Protein AF-A0A4P9Z0E9-F1 (afdb_monomer)

InterPro domains:
  IPR012677 Nucleotide-binding alpha-beta plait domain superfamily [G3DSA:3.30.70.330] (1-69)
  IPR035979 RNA-binding domain superfamily [SSF54928] (20-69)

Foldseek 3Di:
DVVVVVVVVVVVVVVVVVVVVVVVCVVVVCVVVPPPVVNVVVPDDDDPPDDPPDDPVNVLVVCVVVHDD

Radius of gyration: 24.49 Å; Cα contacts (8 Å, |Δi|>4): 6; chains: 1; bounding box: 39×47×57 Å

Structure (mmCIF, N/CA/C/O backbone):
data_AF-A0A4P9Z0E9-F1
#
_entry.id   AF-A0A4P9Z0E9-F1
#
loop_
_atom_site.group_PDB
_atom_site.id
_atom_site.type_symbol
_atom_site.label_atom_id
_atom_site.label_alt_id
_atom_site.label_comp_id
_atom_site.label_asym_id
_atom_site.label_entity_id
_atom_site.label_seq_id
_atom_site.pdbx_PDB_ins_code
_atom_site.Cartn_x
_atom_site.Cartn_y
_atom_site.Cartn_z
_atom_site.occupancy
_atom_site.B_iso_or_equiv
_atom_site.auth_seq_id
_atom_site.auth_comp_id
_atom_site.auth_asym_id
_atom_site.auth_atom_id
_atom_site.pdbx_PDB_model_num
ATOM 1 N N . ILE A 1 1 ? -21.546 35.805 42.194 1.00 63.50 1 ILE A N 1
ATOM 2 C CA . ILE A 1 1 ? -20.457 35.154 41.415 1.00 63.50 1 ILE A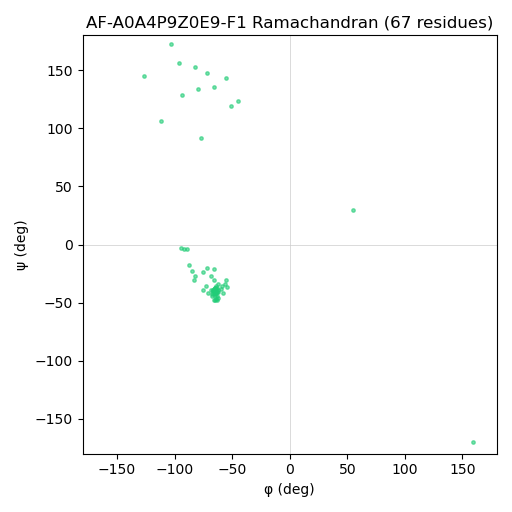 CA 1
ATOM 3 C C . ILE A 1 1 ? -20.687 33.638 41.272 1.00 63.50 1 ILE A C 1
ATOM 5 O O . ILE A 1 1 ? -20.395 33.094 40.215 1.00 63.50 1 ILE A O 1
ATOM 9 N N . GLU A 1 2 ? -21.297 32.953 42.251 1.00 72.06 2 GLU A N 1
ATOM 10 C CA . GLU A 1 2 ? -21.600 31.504 42.167 1.00 72.06 2 GLU A CA 1
ATOM 11 C C . GLU A 1 2 ? -22.491 31.082 40.991 1.00 72.06 2 GLU A C 1
ATOM 13 O O . GLU A 1 2 ? -22.255 30.033 40.401 1.00 72.06 2 GLU A O 1
ATOM 18 N N . ALA A 1 3 ? -23.470 31.902 40.596 1.00 75.69 3 ALA A N 1
ATOM 19 C CA . ALA A 1 3 ? -24.367 31.576 39.482 1.00 75.69 3 ALA A CA 1
ATOM 20 C C . ALA A 1 3 ? -23.632 31.427 38.133 1.00 75.69 3 ALA A C 1
ATOM 22 O O . ALA A 1 3 ? -23.999 30.589 37.313 1.00 75.69 3 ALA A O 1
ATOM 23 N N . MET A 1 4 ? -22.564 32.204 37.918 1.00 74.62 4 MET A N 1
ATOM 24 C CA . MET A 1 4 ? -21.723 32.097 36.721 1.00 74.62 4 MET A CA 1
ATOM 25 C C . MET A 1 4 ? -20.815 30.865 36.802 1.00 74.62 4 MET A C 1
ATOM 27 O O . MET A 1 4 ? -20.674 30.142 35.824 1.00 74.62 4 MET A O 1
ATOM 31 N N . LYS A 1 5 ? -20.283 30.568 37.996 1.00 77.94 5 LYS A N 1
ATOM 32 C CA . LYS A 1 5 ? -19.441 29.391 38.254 1.00 77.94 5 LYS A CA 1
ATOM 33 C C . LYS A 1 5 ? -20.200 28.073 38.049 1.00 77.94 5 LYS A C 1
ATOM 35 O O . LYS A 1 5 ? -19.653 27.143 37.471 1.00 77.94 5 LYS A O 1
ATOM 40 N N . ARG A 1 6 ? -21.477 28.020 38.446 1.00 83.06 6 ARG A N 1
ATOM 41 C CA . ARG A 1 6 ? -22.356 26.859 38.229 1.00 83.06 6 ARG A CA 1
ATOM 42 C C . ARG A 1 6 ? -22.667 26.626 36.746 1.00 83.06 6 ARG A C 1
ATOM 44 O O . ARG A 1 6 ? -22.605 25.491 36.296 1.00 83.06 6 ARG A O 1
ATOM 51 N N . ARG A 1 7 ? -22.923 27.697 35.982 1.00 80.81 7 ARG A N 1
ATOM 52 C CA . ARG A 1 7 ? -23.127 27.609 34.523 1.00 80.81 7 ARG A CA 1
ATOM 53 C C . ARG A 1 7 ? -21.875 27.147 33.781 1.00 80.81 7 ARG A C 1
ATOM 55 O O . ARG A 1 7 ? -21.982 26.333 32.875 1.00 80.81 7 ARG A O 1
ATOM 62 N N . VAL A 1 8 ? -20.698 27.632 34.181 1.00 82.56 8 VAL A N 1
ATOM 63 C CA . VAL A 1 8 ? -19.422 27.179 33.601 1.00 82.56 8 VAL A CA 1
ATOM 64 C C . VAL A 1 8 ? -19.187 25.698 33.903 1.00 82.56 8 VAL A C 1
ATOM 66 O O . VAL A 1 8 ? -18.834 24.955 33.000 1.00 82.56 8 VAL A O 1
ATOM 69 N N . GLN A 1 9 ? -19.472 25.241 35.125 1.00 83.38 9 GLN A N 1
ATOM 70 C CA . GLN A 1 9 ? -19.300 23.835 35.506 1.00 83.38 9 GLN A CA 1
ATOM 71 C C . GLN A 1 9 ? -20.231 22.874 34.743 1.00 83.38 9 GLN A C 1
ATOM 73 O O . GLN A 1 9 ? -19.834 21.756 34.414 1.00 83.38 9 GLN A O 1
ATOM 78 N N . GLU A 1 10 ? -21.472 23.283 34.466 1.00 83.31 10 GLU A N 1
ATOM 79 C CA . GLU A 1 10 ? -22.391 22.500 33.627 1.00 83.31 10 GLU A CA 1
ATOM 80 C C . GLU A 1 10 ? -21.909 22.457 32.172 1.00 83.31 10 GLU A C 1
ATOM 82 O O . GLU A 1 10 ? -21.825 21.375 31.593 1.00 83.31 10 GLU A O 1
ATOM 87 N N . MET A 1 11 ? -21.470 23.594 31.629 1.00 78.31 11 MET A N 1
ATOM 88 C CA . MET A 1 11 ? -20.921 23.681 30.274 1.00 78.31 11 MET A CA 1
ATOM 89 C C . MET A 1 11 ? -19.628 22.863 30.105 1.00 78.31 11 MET A C 1
ATOM 91 O O . MET A 1 11 ? -19.435 22.216 29.079 1.00 78.31 11 MET A O 1
ATOM 95 N N . GLU A 1 12 ? -18.756 22.831 31.116 1.00 79.06 12 GLU A N 1
ATOM 96 C CA . GLU A 1 12 ? -17.544 22.000 31.117 1.00 79.06 12 GLU A CA 1
ATOM 97 C C . GLU A 1 12 ? -17.870 20.500 31.121 1.00 79.06 12 GLU A C 1
ATOM 99 O O . GLU A 1 12 ? -17.199 19.727 30.436 1.00 79.06 12 GLU A O 1
ATOM 104 N N . ARG A 1 13 ? -18.920 20.071 31.837 1.00 83.19 13 ARG A N 1
ATOM 105 C CA . ARG A 1 13 ? -19.381 18.671 31.806 1.00 83.19 13 ARG A CA 1
ATOM 106 C C . ARG A 1 13 ? -19.965 18.283 30.456 1.00 83.19 13 ARG A C 1
ATOM 108 O O . ARG A 1 13 ? -19.688 17.185 29.978 1.00 83.19 13 ARG A O 1
ATOM 115 N N . GLU A 1 14 ? -20.761 19.158 29.851 1.00 79.75 14 GLU A N 1
ATOM 116 C CA . GLU A 1 14 ? -21.322 18.913 28.521 1.00 79.75 14 GLU A CA 1
ATOM 117 C C . GLU A 1 14 ? -20.220 18.857 27.458 1.00 79.75 14 GLU A C 1
ATOM 119 O O . GLU A 1 14 ? -20.208 17.938 26.640 1.00 79.75 14 GLU A O 1
ATOM 124 N N . ALA A 1 15 ? -19.230 19.753 27.530 1.00 81.62 15 ALA A N 1
ATOM 125 C CA . ALA A 1 15 ? -18.070 19.738 26.644 1.00 81.62 15 ALA A CA 1
ATOM 126 C C . ALA A 1 15 ? -17.205 18.479 26.827 1.00 81.62 15 ALA A C 1
ATOM 128 O O . ALA A 1 15 ? -16.760 17.893 25.839 1.00 81.62 15 ALA A O 1
ATOM 129 N N . ALA A 1 16 ? -16.988 18.028 28.067 1.00 85.19 16 ALA A N 1
ATOM 130 C CA . ALA A 1 16 ? -16.247 16.799 28.346 1.00 85.19 16 ALA A CA 1
ATOM 131 C C . ALA A 1 16 ? -16.959 15.566 27.773 1.00 85.19 16 ALA A C 1
ATOM 133 O O . ALA A 1 16 ? -16.325 14.741 27.117 1.00 85.19 16 ALA A O 1
ATOM 134 N N . LYS A 1 17 ? -18.282 15.480 27.949 1.00 85.19 17 LYS A N 1
ATOM 135 C CA . LYS A 1 17 ? -19.089 14.376 27.420 1.00 85.19 17 LYS A CA 1
ATOM 136 C C . LYS A 1 17 ? -19.132 14.379 25.891 1.00 85.19 17 LYS A C 1
ATOM 138 O O . LYS A 1 17 ? -19.032 13.322 25.276 1.00 85.19 17 LYS A O 1
ATOM 143 N N . LEU A 1 18 ? -19.218 15.560 25.275 1.00 81.44 18 LEU A N 1
ATOM 144 C CA . LEU A 1 18 ? -19.166 15.702 23.820 1.00 81.44 18 LEU A CA 1
ATOM 145 C C . LEU A 1 18 ? -17.793 15.303 23.262 1.00 81.44 18 LEU A C 1
ATOM 147 O O . LEU A 1 18 ? -17.723 14.648 22.228 1.00 81.44 18 LEU A O 1
ATOM 151 N N . LYS A 1 19 ? -16.706 15.645 23.964 1.00 83.38 19 LYS A N 1
ATOM 152 C CA . LYS A 1 19 ? -15.340 15.261 23.586 1.00 83.38 19 LYS A CA 1
ATOM 153 C C 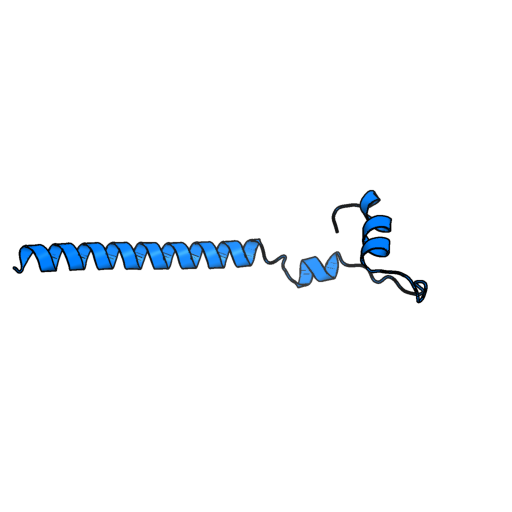. LYS A 1 19 ? -15.101 13.757 23.725 1.00 83.38 19 LYS A C 1
ATOM 155 O O . LYS A 1 19 ? -14.446 13.172 22.870 1.00 83.38 19 LYS A O 1
ATOM 160 N N . GLU A 1 20 ? -15.638 13.133 24.770 1.00 87.25 20 GLU A N 1
ATOM 161 C CA . GLU A 1 20 ? -15.579 11.679 24.957 1.00 87.25 20 GLU A CA 1
ATOM 162 C C . GLU A 1 20 ? -16.360 10.946 23.861 1.00 87.25 20 GLU A C 1
ATOM 164 O O . GLU A 1 20 ? -15.836 10.020 23.249 1.00 87.25 20 GLU A O 1
ATOM 169 N N . MET A 1 21 ? -17.564 11.420 23.534 1.00 84.25 21 MET A N 1
ATOM 170 C CA . MET A 1 21 ? -18.370 10.868 22.444 1.00 84.25 21 MET A CA 1
ATOM 171 C C . MET A 1 21 ? -17.686 11.047 21.080 1.00 84.25 21 MET A C 1
ATOM 173 O O . MET A 1 21 ? -17.667 10.120 20.280 1.00 84.25 21 MET A O 1
ATOM 177 N N . GLN A 1 22 ? -17.063 12.203 20.823 1.00 78.81 22 GLN A N 1
ATOM 178 C CA . GLN A 1 22 ? -16.252 12.406 19.617 1.00 78.81 22 GLN A CA 1
ATOM 179 C C . GLN A 1 22 ? -15.043 11.463 19.570 1.00 78.81 22 GLN A C 1
ATOM 181 O O . GLN A 1 22 ? -14.733 10.940 18.506 1.00 78.81 22 GLN A O 1
ATOM 186 N N . ALA A 1 23 ? -14.377 11.212 20.701 1.00 82.75 23 ALA A N 1
ATOM 187 C CA . ALA A 1 23 ? -13.256 10.277 20.764 1.00 82.75 23 ALA A CA 1
ATOM 188 C C . ALA A 1 23 ? -13.692 8.825 20.510 1.00 82.75 23 ALA A C 1
ATOM 190 O O . ALA A 1 23 ? -12.999 8.109 19.794 1.00 82.75 23 ALA A O 1
ATOM 191 N N . GLN A 1 24 ? -14.846 8.411 21.041 1.00 81.19 24 GLN A N 1
ATOM 192 C CA . GLN A 1 24 ? -15.419 7.085 20.790 1.00 81.19 24 GLN A CA 1
ATOM 193 C C . GLN A 1 24 ? -15.774 6.901 19.314 1.00 81.19 24 GLN A C 1
ATOM 195 O O . GLN A 1 24 ? -15.327 5.932 18.716 1.00 81.19 24 GLN A O 1
ATOM 200 N N . VAL A 1 25 ? -16.456 7.875 18.700 1.00 80.69 25 VAL A N 1
ATOM 201 C CA . 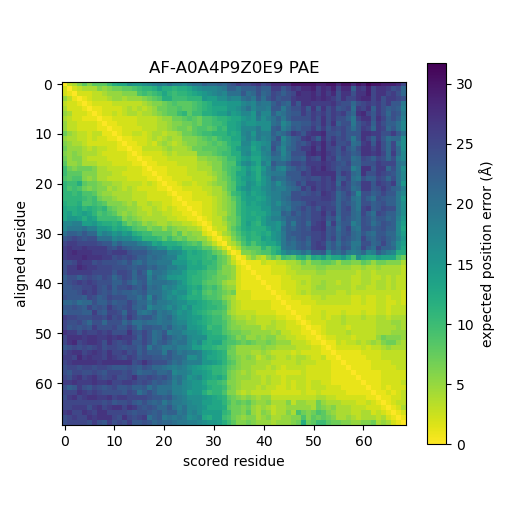VAL A 1 25 ? -16.790 7.826 17.267 1.00 80.69 25 VAL A CA 1
ATOM 202 C C . VAL A 1 25 ? -15.529 7.799 16.404 1.00 80.69 25 VAL A C 1
ATOM 204 O O . VAL A 1 25 ? -15.468 7.035 15.453 1.00 80.69 25 VAL A O 1
ATOM 207 N N . VAL A 1 26 ? -14.493 8.578 16.732 1.00 76.38 26 VAL A N 1
ATOM 208 C CA . VAL A 1 26 ? -13.214 8.525 16.000 1.00 76.38 26 VAL A CA 1
ATOM 209 C C . VAL A 1 26 ? -12.531 7.165 16.170 1.00 76.38 26 VAL A C 1
ATOM 211 O O . VAL A 1 26 ? -11.944 6.667 15.217 1.00 76.38 26 VAL A O 1
ATOM 214 N N . GLN A 1 27 ? -12.612 6.542 17.346 1.00 73.69 27 GLN A N 1
ATOM 215 C CA . GLN A 1 27 ? -12.025 5.225 17.599 1.00 73.69 27 GLN A CA 1
ATOM 216 C C . GLN A 1 27 ? -12.785 4.096 16.884 1.00 73.69 27 GLN A C 1
ATOM 218 O O . GLN A 1 27 ? -12.152 3.209 16.311 1.00 73.69 27 GLN A O 1
ATOM 223 N N . GLU A 1 28 ? -14.118 4.137 16.892 1.00 68.56 28 GLU A N 1
ATOM 224 C CA . GLU A 1 28 ? -14.976 3.202 16.154 1.00 68.56 28 GLU A CA 1
ATOM 225 C C . GLU A 1 28 ? -14.778 3.375 14.649 1.00 68.56 28 GLU A C 1
ATOM 227 O O . GLU A 1 28 ? -14.447 2.415 13.965 1.00 68.56 28 GLU A O 1
ATOM 232 N N . MET A 1 29 ? -14.809 4.611 14.149 1.00 64.56 29 MET A N 1
ATOM 233 C CA . MET A 1 29 ? -14.592 4.908 12.735 1.00 64.56 29 MET A CA 1
ATOM 234 C C . MET A 1 29 ? -13.161 4.583 12.293 1.00 64.56 29 MET A C 1
ATOM 236 O O . MET A 1 29 ? -12.960 4.191 11.155 1.00 64.56 29 MET A O 1
ATOM 240 N N . SER A 1 30 ? -12.162 4.679 13.179 1.00 58.31 30 SER A N 1
ATOM 241 C CA . SER A 1 30 ? -10.792 4.227 12.901 1.00 58.31 30 SER A CA 1
ATOM 242 C C . SER A 1 30 ? -10.640 2.704 12.948 1.00 58.31 30 SER A C 1
ATOM 244 O O . SER A 1 30 ? -9.706 2.197 12.336 1.00 58.31 30 SER A O 1
ATOM 246 N N . SER A 1 31 ? -11.519 1.989 13.657 1.00 56.22 31 SER A N 1
ATOM 247 C CA . SER A 1 31 ? -11.589 0.519 13.624 1.00 56.22 31 SER A CA 1
ATOM 248 C C . SER A 1 31 ? -12.396 0.015 12.426 1.00 56.22 31 SER A C 1
ATOM 250 O O . SER A 1 31 ? -12.122 -1.067 11.936 1.00 56.22 31 SER A O 1
ATOM 252 N N . GLU A 1 32 ? -13.351 0.803 11.923 1.00 55.75 32 GLU A N 1
ATOM 253 C CA . GLU A 1 32 ? -14.093 0.515 10.687 1.00 55.75 32 GLU A CA 1
ATOM 254 C C . GLU A 1 32 ? -13.337 0.962 9.418 1.00 55.75 32 GLU A C 1
ATOM 256 O O . GLU A 1 32 ? -13.480 0.344 8.368 1.00 55.75 32 GLU A O 1
ATOM 261 N N . MET A 1 33 ? -12.520 2.023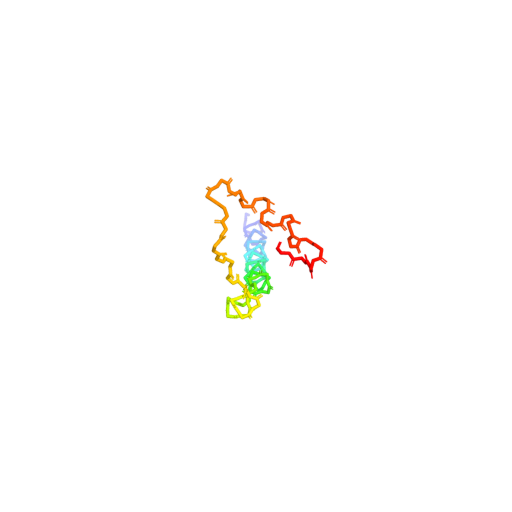 9.491 1.00 55.91 33 MET A N 1
ATOM 262 C CA . MET A 1 33 ? -11.630 2.479 8.402 1.00 55.91 33 MET A CA 1
ATOM 263 C C . MET A 1 33 ? -10.261 1.802 8.421 1.00 55.91 33 MET A C 1
ATOM 265 O O . MET A 1 33 ? -9.536 1.865 7.429 1.00 55.91 33 MET A O 1
ATOM 269 N N . GLY A 1 34 ? -9.878 1.199 9.543 1.00 56.06 34 GLY A N 1
ATOM 270 C CA . GLY A 1 34 ? -8.779 0.255 9.571 1.00 56.06 34 GLY A CA 1
ATOM 271 C C . GLY A 1 34 ? -9.311 -1.040 9.000 1.00 56.06 34 GLY A C 1
ATOM 272 O O . GLY A 1 34 ? -9.876 -1.825 9.751 1.00 56.06 34 GLY A O 1
ATOM 273 N N . GLU A 1 35 ? -9.182 -1.238 7.685 1.00 59.25 35 GLU A N 1
ATOM 274 C CA . GLU A 1 35 ? -9.410 -2.558 7.103 1.00 59.25 35 GLU A CA 1
ATOM 275 C C . GLU A 1 35 ? -8.691 -3.572 7.984 1.00 59.25 35 GLU A C 1
ATOM 277 O O . GLU A 1 35 ? -7.498 -3.405 8.271 1.00 59.25 35 GLU A O 1
ATOM 282 N N . ASP A 1 36 ? -9.447 -4.553 8.478 1.00 77.94 36 ASP A N 1
ATOM 283 C CA . ASP A 1 36 ? -8.921 -5.547 9.395 1.00 77.94 36 ASP A CA 1
ATOM 284 C C . ASP A 1 36 ? -7.649 -6.098 8.759 1.00 77.94 36 ASP A C 1
ATOM 286 O O . ASP A 1 36 ? -7.672 -6.540 7.606 1.00 77.94 36 ASP A O 1
ATOM 290 N N . LYS A 1 37 ? -6.507 -5.946 9.435 1.00 81.25 37 LYS A N 1
ATOM 291 C CA . LYS A 1 37 ? -5.204 -6.134 8.785 1.00 81.25 37 LYS A CA 1
ATOM 292 C C . LYS A 1 37 ? -5.111 -7.528 8.160 1.00 81.25 37 LYS A C 1
ATOM 294 O O . LYS A 1 37 ? -4.528 -7.689 7.094 1.00 81.25 37 LYS A O 1
ATOM 299 N N . GLU A 1 38 ? -5.744 -8.508 8.798 1.00 84.69 38 GLU A N 1
ATOM 300 C CA . GLU A 1 38 ? -5.891 -9.870 8.293 1.00 84.69 38 GLU A CA 1
ATOM 301 C C . GLU A 1 38 ? -6.741 -9.955 7.016 1.00 84.69 38 GLU A C 1
ATOM 303 O O . GLU A 1 38 ? -6.388 -10.702 6.109 1.00 84.69 38 GLU A O 1
ATOM 308 N N . GLU A 1 39 ? -7.820 -9.180 6.892 1.00 85.44 39 GLU A N 1
ATOM 309 C CA . GLU A 1 39 ? -8.652 -9.132 5.683 1.00 85.44 39 GLU A CA 1
ATOM 310 C C . GLU A 1 39 ? -7.957 -8.388 4.528 1.00 85.44 39 GLU A C 1
ATOM 312 O O . GLU A 1 39 ? -8.084 -8.781 3.363 1.00 85.44 39 GLU A O 1
ATOM 317 N N . ALA A 1 40 ? -7.195 -7.333 4.827 1.00 83.75 40 ALA A N 1
ATOM 318 C CA . ALA A 1 40 ? -6.350 -6.650 3.848 1.00 83.75 40 ALA A CA 1
ATOM 319 C C . ALA A 1 40 ? -5.221 -7.572 3.350 1.00 83.75 40 ALA A C 1
ATOM 321 O O . ALA A 1 40 ? -5.040 -7.751 2.142 1.00 83.75 40 ALA A O 1
ATOM 322 N N . ASP A 1 41 ? -4.514 -8.233 4.271 1.00 88.94 41 ASP A N 1
ATOM 323 C CA . ASP A 1 41 ? -3.447 -9.181 3.945 1.00 88.94 41 ASP A CA 1
ATOM 324 C C . ASP A 1 41 ? -4.015 -10.400 3.171 1.00 88.94 41 ASP A C 1
ATOM 326 O O . ASP A 1 41 ? -3.387 -10.872 2.223 1.00 88.94 41 ASP A O 1
ATOM 330 N N . ALA A 1 42 ? -5.238 -10.861 3.481 1.00 91.38 42 ALA A N 1
ATOM 331 C CA . ALA A 1 42 ? -5.915 -11.953 2.766 1.00 91.38 42 ALA A CA 1
ATOM 332 C C . ALA A 1 42 ? -6.324 -11.606 1.322 1.00 91.38 42 ALA A C 1
ATOM 334 O O . ALA A 1 42 ? -6.420 -12.503 0.481 1.00 91.38 42 ALA A O 1
ATOM 335 N N . ARG A 1 43 ? -6.570 -10.324 1.022 1.00 88.75 43 ARG A N 1
ATOM 336 C CA . ARG A 1 43 ? -6.911 -9.830 -0.327 1.00 88.75 43 ARG A CA 1
ATOM 337 C C . ARG A 1 43 ? -5.690 -9.334 -1.113 1.00 88.75 43 ARG A C 1
ATOM 339 O O . ARG A 1 43 ? -5.828 -8.959 -2.276 1.00 88.75 43 ARG A O 1
ATOM 346 N N . SER A 1 44 ? -4.504 -9.346 -0.505 1.00 90.56 44 SER A N 1
ATOM 347 C CA . SER A 1 44 ? -3.259 -8.869 -1.110 1.00 90.56 44 SER A CA 1
ATOM 348 C C . SER A 1 44 ? -2.600 -9.916 -2.016 1.00 90.56 44 SER A C 1
ATOM 350 O O . SER A 1 44 ? -2.726 -11.123 -1.807 1.00 90.56 44 SER A O 1
ATOM 352 N N . VAL A 1 45 ? -1.840 -9.457 -3.016 1.00 92.00 45 VAL A N 1
ATOM 353 C CA . VAL A 1 45 ? -1.090 -10.320 -3.948 1.00 92.00 45 VAL A CA 1
ATOM 354 C C . VAL A 1 45 ? 0.389 -9.936 -4.002 1.00 92.00 45 VAL A C 1
ATOM 356 O O . VAL A 1 45 ? 0.743 -8.763 -3.915 1.00 92.00 45 VAL A O 1
ATOM 359 N N . TYR A 1 46 ? 1.268 -10.929 -4.167 1.00 93.44 46 TYR A N 1
ATOM 360 C CA . TYR A 1 46 ? 2.705 -10.712 -4.350 1.00 93.44 46 TYR A CA 1
ATOM 361 C C . TYR A 1 46 ? 3.065 -10.657 -5.836 1.00 93.44 46 TYR A C 1
ATOM 363 O O . TYR A 1 46 ? 2.746 -11.579 -6.589 1.00 93.44 46 TYR A O 1
ATOM 371 N N . VAL A 1 47 ? 3.783 -9.609 -6.243 1.00 92.88 47 VAL A N 1
ATOM 372 C CA . VAL A 1 47 ? 4.258 -9.432 -7.620 1.00 92.88 47 VAL A CA 1
ATOM 373 C C . VAL A 1 47 ? 5.783 -9.561 -7.644 1.00 92.88 47 VAL A C 1
ATOM 375 O O . VAL A 1 47 ? 6.502 -8.687 -7.166 1.00 92.88 47 VAL A O 1
ATOM 378 N N . GLY A 1 48 ? 6.270 -10.687 -8.170 1.00 95.25 48 GLY A N 1
ATOM 379 C CA . GLY A 1 48 ? 7.696 -10.985 -8.334 1.00 95.25 48 GLY A CA 1
ATOM 380 C C . GLY 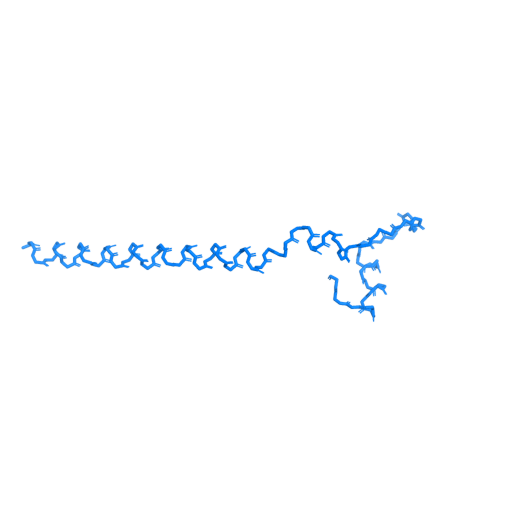A 1 48 ? 8.177 -10.809 -9.774 1.00 95.25 48 GLY A C 1
ATOM 381 O O . GLY A 1 48 ? 7.376 -10.611 -10.685 1.00 95.25 48 GLY A O 1
ATOM 382 N N . ASN A 1 49 ? 9.495 -10.913 -9.980 1.00 94.94 49 ASN A N 1
ATOM 383 C CA . ASN A 1 49 ? 10.139 -10.828 -11.301 1.00 94.94 49 ASN A CA 1
ATOM 384 C C . ASN A 1 49 ? 9.795 -9.542 -12.078 1.00 94.94 49 ASN A C 1
ATOM 386 O O . ASN A 1 49 ? 9.772 -9.541 -13.308 1.00 94.94 49 ASN A O 1
ATOM 390 N N . VAL A 1 50 ? 9.529 -8.456 -11.351 1.00 93.81 50 VAL A N 1
ATOM 391 C CA . VAL A 1 50 ? 9.301 -7.130 -11.924 1.00 93.81 50 VAL A CA 1
ATOM 392 C C . VAL A 1 50 ? 10.630 -6.571 -12.436 1.00 93.81 50 VAL A C 1
ATOM 394 O O . VAL A 1 50 ? 11.691 -6.869 -11.884 1.00 93.81 50 VAL A O 1
ATOM 397 N N . ASP A 1 51 ? 10.571 -5.783 -13.508 1.00 95.44 51 ASP A N 1
ATOM 398 C CA . ASP A 1 51 ? 11.732 -5.068 -14.029 1.00 95.44 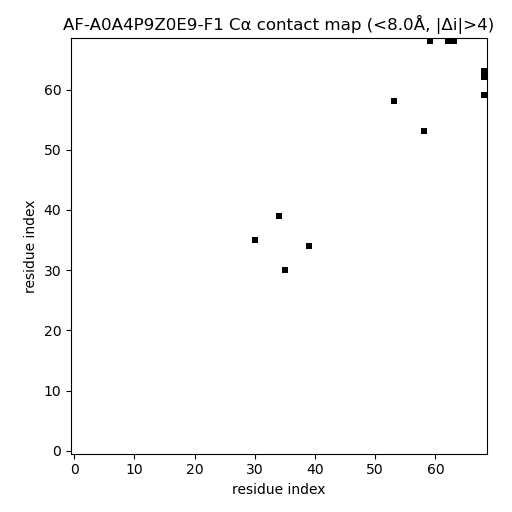51 ASP A CA 1
ATOM 399 C C . ASP A 1 51 ? 12.385 -4.188 -12.945 1.00 95.44 51 ASP A C 1
ATOM 401 O O . ASP A 1 51 ? 11.699 -3.587 -12.118 1.00 95.44 51 ASP A O 1
ATOM 405 N N . TYR A 1 52 ? 13.717 -4.096 -12.949 1.00 92.38 52 TYR A N 1
ATOM 406 C CA . TYR A 1 52 ? 14.469 -3.333 -11.945 1.00 92.38 52 TYR A CA 1
ATOM 407 C C . TYR A 1 52 ? 14.221 -1.818 -12.003 1.00 92.38 52 TYR A C 1
ATOM 409 O O . TYR A 1 52 ? 14.499 -1.128 -11.023 1.00 92.38 52 TYR A O 1
ATOM 417 N N . GLY A 1 53 ? 13.751 -1.298 -13.139 1.00 95.12 53 GLY A N 1
ATOM 418 C CA . GLY A 1 53 ? 13.388 0.104 -13.318 1.00 95.12 53 GLY A CA 1
ATOM 419 C C . GLY A 1 53 ? 11.922 0.418 -13.021 1.00 95.12 53 GLY A C 1
ATOM 420 O O . GLY A 1 53 ? 11.558 1.588 -13.090 1.00 95.12 53 GLY A O 1
ATOM 421 N N . ALA A 1 54 ? 11.095 -0.586 -12.710 1.00 94.69 54 ALA A N 1
ATOM 422 C CA . ALA A 1 54 ? 9.666 -0.380 -12.509 1.00 94.69 54 ALA A CA 1
ATOM 423 C C . ALA A 1 54 ? 9.382 0.482 -11.275 1.00 94.69 54 ALA A C 1
ATOM 425 O O . ALA A 1 54 ? 9.943 0.255 -10.196 1.00 94.69 54 ALA A O 1
ATOM 426 N N . THR A 1 55 ? 8.467 1.439 -11.421 1.00 93.94 55 THR A N 1
ATOM 427 C CA . THR A 1 55 ? 8.030 2.284 -10.305 1.00 93.94 55 THR A CA 1
ATOM 428 C C . THR A 1 55 ? 6.743 1.754 -9.661 1.00 93.94 55 THR A C 1
ATOM 430 O O . THR A 1 55 ? 5.960 1.048 -10.306 1.00 93.94 55 THR A O 1
ATOM 433 N N . PRO A 1 56 ? 6.477 2.083 -8.382 1.00 89.50 56 PRO A N 1
ATOM 434 C CA . PRO A 1 56 ? 5.230 1.702 -7.719 1.00 89.50 56 PRO A CA 1
ATOM 435 C C . PRO A 1 56 ? 3.978 2.157 -8.480 1.00 89.50 56 PRO A C 1
ATOM 437 O O . PRO A 1 56 ? 2.992 1.425 -8.543 1.00 89.50 56 PRO A O 1
ATOM 440 N N . GLU A 1 57 ? 4.028 3.339 -9.097 1.00 93.00 57 GLU A N 1
ATOM 441 C CA . GLU A 1 57 ? 2.918 3.910 -9.861 1.00 93.00 57 GLU A CA 1
ATOM 442 C C . GLU A 1 57 ? 2.623 3.102 -11.127 1.00 93.00 57 GLU A C 1
ATOM 444 O O . GLU A 1 57 ? 1.457 2.896 -11.462 1.00 93.00 57 GLU A O 1
ATOM 449 N N . GLU A 1 58 ? 3.656 2.613 -11.819 1.00 92.81 58 GLU A N 1
ATOM 450 C CA . GLU A 1 58 ? 3.497 1.762 -13.003 1.00 92.81 58 GLU A CA 1
ATOM 451 C C . GLU A 1 58 ? 2.851 0.424 -12.641 1.00 92.81 58 GLU A C 1
ATOM 453 O O . GLU A 1 58 ? 1.939 -0.034 -13.335 1.00 92.81 58 GLU A O 1
ATOM 458 N N . VAL A 1 59 ? 3.275 -0.179 -11.524 1.00 91.69 59 VAL A N 1
ATOM 459 C CA . VAL A 1 59 ? 2.683 -1.424 -11.018 1.00 91.69 59 VAL A CA 1
ATOM 460 C C . VAL A 1 59 ? 1.222 -1.192 -10.634 1.00 91.69 59 VAL A C 1
ATOM 462 O O . VAL A 1 59 ? 0.355 -1.950 -11.063 1.00 91.69 59 VAL A O 1
ATOM 465 N N . GLN A 1 60 ? 0.911 -0.119 -9.903 1.00 90.38 60 GLN A N 1
ATOM 466 C CA . GLN A 1 60 ? -0.468 0.196 -9.530 1.00 90.38 60 GLN A CA 1
ATOM 467 C C . GLN A 1 60 ? -1.342 0.455 -10.766 1.00 90.38 60 GLN A C 1
ATOM 469 O O . GLN A 1 60 ? -2.428 -0.114 -10.878 1.00 90.38 60 GLN A O 1
ATOM 474 N N . ALA A 1 61 ? -0.861 1.255 -11.724 1.00 91.88 61 ALA A N 1
ATOM 475 C CA . ALA A 1 61 ? -1.569 1.557 -12.967 1.00 91.88 61 ALA A CA 1
ATOM 476 C C . ALA A 1 61 ? -1.863 0.297 -13.794 1.00 91.88 61 ALA A C 1
ATOM 478 O O . ALA A 1 61 ? -2.950 0.175 -14.359 1.00 91.88 61 ALA A O 1
ATOM 479 N N . HIS A 1 62 ? -0.937 -0.664 -13.830 1.00 92.19 62 HIS A N 1
ATOM 480 C CA . HIS A 1 62 ? -1.132 -1.933 -14.529 1.00 92.19 62 HIS A CA 1
ATOM 481 C C . HIS A 1 62 ? -2.355 -2.703 -14.006 1.00 92.19 62 HIS A C 1
ATOM 483 O O . HIS A 1 62 ? -3.155 -3.221 -14.789 1.00 92.19 62 HIS A O 1
ATOM 489 N N . PHE A 1 63 ? -2.540 -2.727 -12.685 1.00 92.94 63 PHE A N 1
ATOM 490 C CA . PHE A 1 63 ? -3.629 -3.459 -12.043 1.00 92.94 63 PHE A CA 1
ATOM 491 C C . PHE A 1 63 ? -4.927 -2.642 -11.883 1.00 92.94 63 PHE A C 1
ATOM 493 O O . PHE A 1 63 ? -5.941 -3.220 -11.496 1.00 92.94 63 PHE A O 1
ATOM 500 N N . GLN A 1 64 ? -4.967 -1.348 -12.238 1.00 91.44 64 GLN A N 1
ATOM 501 C CA . GLN A 1 64 ? -6.182 -0.510 -12.127 1.00 91.44 64 GLN A CA 1
ATOM 502 C C . GLN A 1 64 ? -7.399 -1.093 -12.859 1.00 91.44 64 GLN A C 1
ATOM 504 O O . GLN A 1 64 ? -8.539 -0.886 -12.449 1.00 91.44 64 GLN A O 1
ATOM 509 N N . SER A 1 65 ? -7.175 -1.827 -13.953 1.00 91.38 65 SER A N 1
ATOM 510 C CA . SER A 1 65 ? -8.259 -2.486 -14.693 1.00 91.38 65 SER A CA 1
ATOM 511 C C . SER A 1 65 ? -8.865 -3.687 -13.955 1.00 91.38 65 SER A C 1
ATOM 513 O O . SER A 1 65 ? -9.990 -4.084 -14.253 1.00 91.38 65 SER A O 1
ATOM 515 N N . CYS A 1 66 ? -8.137 -4.262 -12.995 1.00 89.62 66 CYS A N 1
ATOM 516 C CA . CYS A 1 66 ?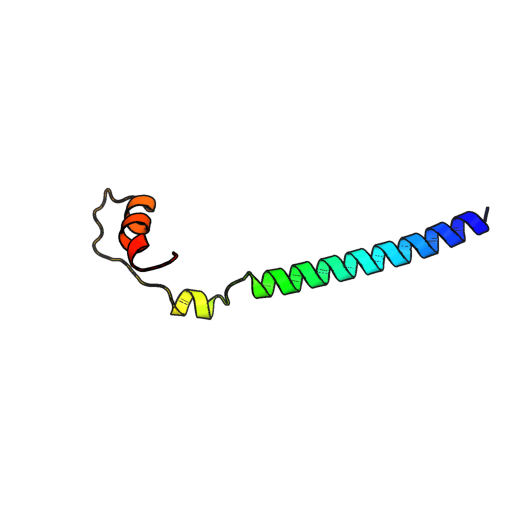 -8.567 -5.415 -12.211 1.00 89.62 66 CYS A CA 1
ATOM 517 C C . CYS A 1 66 ? -9.426 -5.017 -11.001 1.00 89.62 66 CYS A C 1
ATOM 519 O O . CYS A 1 66 ? -10.207 -5.840 -10.526 1.00 89.62 66 CYS A O 1
ATOM 521 N N . GLY A 1 67 ? -9.312 -3.778 -10.512 1.00 86.69 67 GLY A N 1
ATOM 522 C CA . GLY A 1 67 ? -10.079 -3.284 -9.371 1.00 86.69 67 GLY A CA 1
ATOM 523 C C . GLY A 1 67 ? -9.445 -2.067 -8.702 1.00 86.69 67 GLY A C 1
ATOM 524 O O . GLY A 1 67 ? -8.502 -1.468 -9.216 1.00 86.69 67 GLY A O 1
ATOM 525 N N . THR A 1 68 ? -9.986 -1.698 -7.542 1.00 82.62 68 THR A N 1
ATOM 526 C CA . THR A 1 68 ? -9.398 -0.675 -6.669 1.00 82.62 68 THR A CA 1
ATOM 527 C C . THR A 1 68 ? -8.248 -1.285 -5.868 1.00 82.62 68 THR A C 1
ATOM 529 O O . THR A 1 68 ? -8.398 -2.385 -5.339 1.00 82.62 68 THR A O 1
ATOM 532 N N . ILE A 1 69 ? -7.117 -0.575 -5.824 1.00 82.12 69 ILE A N 1
ATOM 533 C CA . ILE A 1 69 ? -5.850 -0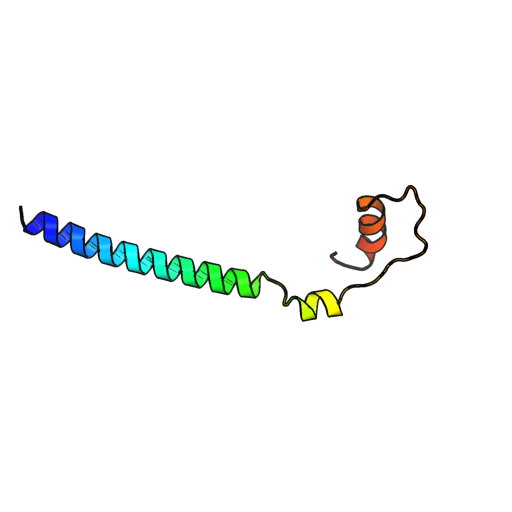.966 -5.182 1.00 82.12 69 ILE A CA 1
ATOM 534 C C . ILE A 1 69 ? -5.446 0.123 -4.208 1.00 82.12 69 ILE A C 1
ATOM 536 O O . ILE A 1 69 ? -5.427 1.296 -4.660 1.00 82.12 69 ILE A O 1
#

Secondary structure (DSSP, 8-state):
-HHHHHHHHHHHHHHHHHHHHHHHHHHHHHHHHS--HHHHHHH-----S--TT--HHHHHHHHTTT---

Sequence (69 aa):
IEAMKRRVQEMEREAAKLKEMQAQVVQEMSSEMGEDKEEADARSVYVGNVDYGATPEEVQAHFQSCGTI

Solvent-accessible surface area (backbone atoms only — not comparable to full-atom values): 4304 Å² tota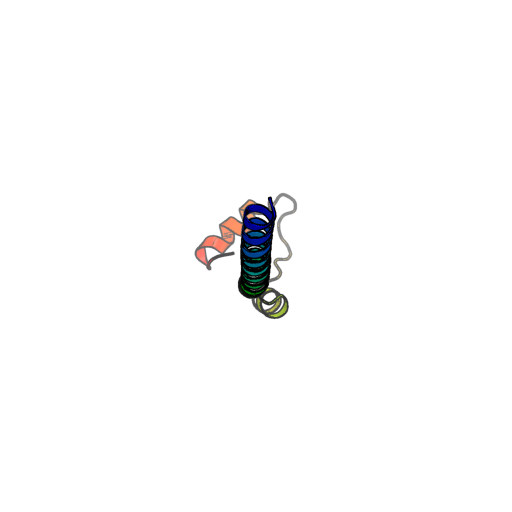l; per-residue (Å²): 114,65,73,59,53,53,53,50,53,53,51,50,52,53,52,51,52,53,51,50,51,51,51,48,51,52,52,52,50,49,56,70,68,40,63,53,64,67,61,50,59,70,72,57,84,89,85,73,94,67,64,92,83,67,49,74,66,60,56,51,59,69,47,49,85,80,46,92,128

Mean predicted aligned error: 12.9 Å

Organism: NCBI:txid1712513

pLDDT: mean 82.59, std 10.72, range [55.75, 95.44]